Protein AF-A0A940DH27-F1 (afdb_monomer_lite)

Secondary structure (DSSP, 8-state):
--HHHHHHHHIIIIIHHHHHHH-TTSSS-EEE---SSGGGTT---TTSTTS------EEE--HHHIIIIIHHHHHHHHTS-SEETTEE-----S--

Radius of gyration: 14.29 Å; chains: 1; bounding box: 36×24×37 Å

Structure (mmCIF, N/CA/C/O backbone):
data_AF-A0A940DH27-F1
#
_entry.id   AF-A0A940DH27-F1
#
loop_
_atom_site.group_PDB
_atom_site.id
_atom_site.type_symbol
_atom_site.label_atom_id
_atom_site.label_alt_id
_atom_site.label_comp_id
_atom_site.label_asym_id
_atom_site.label_entity_id
_atom_site.label_seq_id
_atom_site.pdbx_PDB_ins_code
_atom_site.Cartn_x
_atom_site.Cartn_y
_atom_site.Cartn_z
_atom_site.occupancy
_atom_site.B_iso_or_equiv
_atom_site.auth_seq_id
_atom_site.auth_comp_id
_atom_site.auth_asym_id
_atom_site.auth_atom_id
_atom_site.pdbx_PDB_model_num
ATOM 1 N N . MET A 1 1 ? 6.234 2.063 -20.261 1.00 68.81 1 MET A N 1
ATOM 2 C CA . MET A 1 1 ? 5.306 2.195 -19.118 1.00 68.81 1 MET A CA 1
ATOM 3 C C . MET A 1 1 ? 6.137 2.662 -17.944 1.00 68.81 1 MET A C 1
ATOM 5 O O . MET A 1 1 ? 7.180 2.061 -17.725 1.00 68.81 1 MET A O 1
ATOM 9 N N . LYS A 1 2 ? 5.739 3.742 -17.267 1.00 73.50 2 LYS A N 1
ATOM 10 C CA . LYS A 1 2 ? 6.452 4.254 -16.081 1.00 73.50 2 LYS A CA 1
ATOM 11 C C . LYS A 1 2 ? 6.090 3.444 -14.831 1.00 73.50 2 LYS A C 1
ATOM 13 O O . LYS A 1 2 ? 4.998 2.873 -14.779 1.00 73.50 2 LYS A O 1
ATOM 18 N N . GLY A 1 3 ? 6.944 3.414 -13.807 1.00 77.19 3 GLY A N 1
ATOM 19 C CA . GLY A 1 3 ? 6.687 2.631 -12.590 1.00 77.19 3 GLY A CA 1
ATOM 20 C C . GLY A 1 3 ? 5.457 3.134 -11.820 1.00 77.19 3 GLY A C 1
ATOM 21 O O . GLY A 1 3 ? 4.663 2.339 -11.308 1.00 77.19 3 GLY A O 1
ATOM 22 N N . LEU A 1 4 ? 5.213 4.451 -11.855 1.00 81.69 4 LEU A N 1
ATOM 23 C CA . LEU A 1 4 ? 3.988 5.063 -11.331 1.00 81.69 4 LEU A CA 1
ATOM 24 C C . LEU A 1 4 ? 2.730 4.593 -12.074 1.00 81.69 4 LEU A C 1
ATOM 26 O O . LEU A 1 4 ? 1.702 4.335 -11.452 1.00 81.69 4 LEU A O 1
ATOM 30 N N . GLU A 1 5 ? 2.798 4.478 -13.403 1.00 84.75 5 GLU A N 1
ATOM 31 C CA . GLU A 1 5 ? 1.673 4.021 -14.226 1.00 84.75 5 GLU A CA 1
ATOM 32 C C . GLU A 1 5 ? 1.361 2.548 -13.959 1.00 84.75 5 GLU A C 1
ATOM 34 O O . GLU A 1 5 ? 0.192 2.196 -13.812 1.00 84.75 5 GLU A O 1
ATOM 39 N N . LEU A 1 6 ? 2.395 1.710 -13.831 1.00 86.62 6 LEU A N 1
ATOM 40 C CA . LEU A 1 6 ? 2.262 0.297 -13.477 1.00 86.62 6 LEU A CA 1
ATOM 41 C C . LEU A 1 6 ? 1.624 0.129 -12.090 1.00 86.62 6 LEU A C 1
ATOM 43 O O . LEU A 1 6 ? 0.654 -0.613 -11.935 1.00 86.62 6 LEU A O 1
ATOM 47 N N . SER A 1 7 ? 2.130 0.858 -11.095 1.00 88.31 7 SER A N 1
ATOM 48 C CA . SER A 1 7 ? 1.611 0.846 -9.722 1.00 88.31 7 SER A CA 1
ATOM 49 C C . SER A 1 7 ? 0.171 1.351 -9.654 1.00 88.31 7 SER A C 1
ATOM 51 O O . SER A 1 7 ? -0.672 0.748 -8.987 1.00 88.31 7 SER A O 1
ATOM 53 N N . ARG A 1 8 ? -0.150 2.414 -10.404 1.00 90.56 8 ARG A N 1
ATOM 54 C CA . ARG A 1 8 ? -1.520 2.918 -10.530 1.00 90.56 8 ARG A CA 1
ATOM 55 C C . ARG A 1 8 ? -2.427 1.872 -11.161 1.00 90.56 8 ARG A C 1
ATOM 57 O O . ARG A 1 8 ? -3.454 1.556 -10.577 1.00 90.56 8 ARG A O 1
ATOM 64 N N . ALA A 1 9 ? -2.053 1.303 -12.305 1.00 92.88 9 ALA A N 1
ATOM 65 C CA . ALA A 1 9 ? -2.845 0.275 -12.975 1.00 92.88 9 ALA A CA 1
ATOM 66 C C . ALA A 1 9 ? -3.079 -0.950 -12.074 1.00 92.88 9 ALA A C 1
ATOM 68 O O . ALA A 1 9 ? -4.178 -1.499 -12.045 1.00 92.88 9 ALA A O 1
ATOM 69 N N . TYR A 1 10 ? -2.075 -1.337 -11.288 1.00 94.06 10 TYR A N 1
ATOM 70 C CA . TYR A 1 10 ? -2.184 -2.422 -10.321 1.00 94.06 10 TYR A CA 1
ATOM 71 C C . TYR A 1 10 ? -3.132 -2.085 -9.154 1.00 94.06 10 TYR A C 1
ATOM 73 O O . TYR A 1 10 ? -3.963 -2.908 -8.762 1.00 94.06 10 TYR A O 1
ATOM 81 N N . PHE A 1 11 ? -3.065 -0.860 -8.626 1.00 94.81 11 PHE A N 1
ATOM 82 C CA . PHE A 1 11 ? -4.006 -0.370 -7.616 1.00 94.81 11 PHE A CA 1
ATOM 83 C C . PHE A 1 11 ? -5.449 -0.316 -8.141 1.00 94.81 11 PHE A C 1
ATOM 85 O O . PHE A 1 11 ? -6.369 -0.743 -7.446 1.00 94.81 11 PHE A O 1
ATOM 92 N N . GLU A 1 12 ? -5.654 0.164 -9.368 1.00 95.75 12 GLU A N 1
ATOM 93 C CA . GLU A 1 12 ? -6.971 0.181 -10.015 1.00 95.75 12 GLU A CA 1
ATOM 94 C C . GLU A 1 12 ? -7.528 -1.240 -10.184 1.00 95.75 12 GLU A C 1
ATOM 96 O O . GLU A 1 12 ? -8.702 -1.475 -9.909 1.00 95.75 12 GLU A O 1
ATOM 101 N N . ALA A 1 13 ? -6.681 -2.190 -10.592 1.00 96.62 13 ALA A N 1
ATOM 102 C CA . ALA A 1 13 ? -7.084 -3.569 -10.850 1.00 96.62 13 ALA A CA 1
ATOM 103 C C . ALA A 1 13 ? -7.421 -4.361 -9.576 1.00 96.62 13 ALA A C 1
ATOM 105 O O . ALA A 1 13 ? -8.307 -5.209 -9.611 1.00 96.62 13 ALA A O 1
ATOM 106 N N . TYR A 1 14 ? -6.716 -4.112 -8.467 1.00 96.81 14 TYR A N 1
ATOM 107 C CA . TYR A 1 14 ? -6.831 -4.949 -7.264 1.00 96.81 14 TYR A CA 1
ATOM 108 C C . TYR A 1 14 ? -7.007 -4.170 -5.961 1.00 96.81 14 TYR A C 1
ATOM 110 O O . TYR A 1 14 ? -7.729 -4.605 -5.064 1.00 96.81 14 TYR A O 1
ATOM 118 N N . GLY A 1 15 ? -6.331 -3.030 -5.827 1.00 95.38 15 GLY A N 1
ATOM 119 C CA . GLY A 1 15 ? -6.313 -2.241 -4.597 1.00 95.38 15 GLY A CA 1
ATOM 120 C C . GLY A 1 15 ? -7.672 -1.644 -4.247 1.00 95.38 15 GLY A C 1
ATOM 121 O O . GLY A 1 15 ? -8.085 -1.732 -3.093 1.00 95.38 15 GLY A O 1
ATOM 122 N N . ARG A 1 16 ? -8.403 -1.100 -5.229 1.00 95.12 16 ARG A N 1
ATOM 123 C CA . ARG A 1 16 ? -9.734 -0.514 -4.986 1.00 95.12 16 ARG A CA 1
ATOM 124 C C . ARG A 1 16 ? -10.734 -1.519 -4.432 1.00 95.12 16 ARG A C 1
ATOM 126 O O . ARG A 1 16 ? -11.386 -1.235 -3.43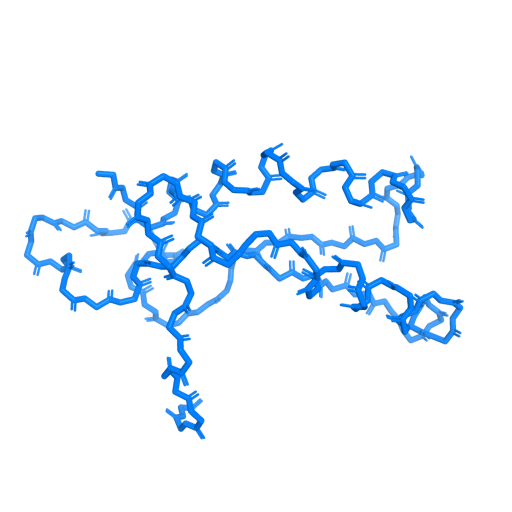1 1.00 95.12 16 ARG A O 1
ATOM 133 N N . GLU A 1 17 ? -10.848 -2.683 -5.068 1.00 96.31 17 GLU A N 1
ATOM 134 C CA . GLU A 1 17 ? -11.781 -3.724 -4.630 1.00 96.31 17 GLU A CA 1
ATOM 135 C C . GLU A 1 17 ? -11.378 -4.286 -3.263 1.00 96.31 17 GLU A C 1
ATOM 137 O O . GLU A 1 17 ? -12.227 -4.476 -2.389 1.00 96.31 17 GLU A O 1
ATOM 142 N N . LEU A 1 18 ? -10.072 -4.486 -3.044 1.00 96.88 18 LEU A N 1
ATOM 143 C CA . LEU A 1 18 ? -9.550 -4.890 -1.745 1.00 96.88 18 LEU A CA 1
ATOM 144 C C . LEU A 1 18 ? -9.965 -3.893 -0.656 1.00 96.88 18 LEU A C 1
ATOM 146 O O . LEU A 1 18 ? -10.516 -4.311 0.356 1.00 96.88 18 LEU A O 1
ATOM 150 N N . ILE A 1 19 ? -9.740 -2.593 -0.858 1.00 96.56 19 ILE A N 1
ATOM 151 C CA . ILE A 1 19 ? -10.087 -1.565 0.131 1.00 96.56 19 ILE A CA 1
ATOM 152 C C . ILE A 1 19 ? -11.594 -1.533 0.366 1.00 96.56 19 ILE A C 1
ATOM 154 O O . ILE A 1 19 ? -12.011 -1.629 1.514 1.00 96.56 19 ILE A O 1
ATOM 158 N N . ALA A 1 20 ? -12.414 -1.518 -0.687 1.00 96.56 20 ALA A N 1
ATOM 159 C CA . ALA A 1 20 ? -13.873 -1.483 -0.559 1.00 96.56 20 ALA A CA 1
ATOM 160 C C . ALA A 1 20 ? -14.436 -2.660 0.262 1.00 96.56 20 ALA A C 1
ATOM 162 O O . ALA A 1 20 ? -15.431 -2.517 0.969 1.00 96.56 20 ALA A O 1
ATOM 163 N N . ARG A 1 21 ? -13.785 -3.830 0.216 1.00 96.62 21 ARG A N 1
ATOM 164 C CA . ARG A 1 21 ? -14.167 -4.998 1.023 1.00 96.62 21 ARG A CA 1
ATOM 165 C C . ARG A 1 21 ? -13.883 -4.828 2.521 1.00 96.62 21 ARG A C 1
ATOM 167 O O . ARG A 1 21 ? -14.562 -5.453 3.338 1.00 96.62 21 ARG A O 1
ATOM 174 N N . PHE A 1 22 ? -12.844 -4.080 2.881 1.00 96.00 22 PHE A N 1
ATOM 175 C CA . PHE A 1 22 ? -12.366 -3.942 4.262 1.00 96.00 22 PHE A CA 1
ATOM 176 C C . PHE A 1 22 ? -12.749 -2.607 4.911 1.00 96.00 22 PHE A C 1
ATOM 178 O O . PHE A 1 22 ? -12.847 -2.543 6.134 1.00 96.00 22 PHE A O 1
ATOM 185 N N . ASP A 1 23 ? -12.987 -1.582 4.102 1.00 95.75 23 ASP A N 1
ATOM 186 C CA . ASP A 1 23 ? -13.323 -0.221 4.500 1.00 95.75 23 ASP A CA 1
ATOM 187 C C . ASP A 1 23 ? -14.315 0.388 3.491 1.00 95.75 23 ASP A C 1
ATOM 189 O O . ASP A 1 23 ? -13.945 1.231 2.673 1.00 95.75 23 ASP A O 1
ATOM 193 N N . PRO A 1 24 ? -15.576 -0.081 3.487 1.00 93.69 24 PRO A N 1
ATOM 194 C CA . PRO A 1 24 ? -16.584 0.355 2.519 1.00 93.69 24 PRO A CA 1
ATOM 195 C C . PRO A 1 24 ? -16.925 1.847 2.629 1.00 93.69 24 PRO A C 1
ATOM 197 O O . PRO A 1 24 ? -17.311 2.451 1.632 1.00 93.69 24 PRO A O 1
ATOM 200 N N . GLU A 1 25 ? -16.749 2.437 3.814 1.00 93.12 25 GLU A N 1
ATOM 201 C CA . GLU A 1 25 ? -16.966 3.869 4.058 1.00 93.12 25 GLU A CA 1
ATOM 202 C C . GLU A 1 25 ? -15.759 4.726 3.625 1.00 93.12 25 GLU A C 1
ATOM 204 O O . GLU A 1 25 ? -15.898 5.929 3.427 1.00 93.12 25 GLU A O 1
ATOM 209 N N . GLY A 1 26 ? -14.581 4.115 3.427 1.00 90.25 26 GLY A N 1
ATOM 210 C CA . GLY A 1 26 ? -13.379 4.782 2.915 1.00 90.25 26 GLY A CA 1
ATOM 211 C C . GLY A 1 26 ? -12.686 5.727 3.902 1.00 90.25 26 GLY A C 1
ATOM 212 O O . GLY A 1 26 ? -11.991 6.649 3.475 1.00 90.25 26 GLY A O 1
ATOM 213 N N . GLU A 1 27 ? -12.882 5.535 5.206 1.00 92.31 27 GLU A N 1
ATOM 214 C CA . GLU A 1 27 ? -12.368 6.430 6.255 1.00 92.31 27 GLU A CA 1
ATOM 215 C C . GLU A 1 27 ? -11.149 5.867 7.002 1.00 92.31 27 GLU A C 1
ATOM 217 O O . GLU A 1 27 ? -10.473 6.593 7.732 1.00 92.31 27 GLU A O 1
ATOM 222 N N . ARG A 1 28 ? -10.870 4.569 6.860 1.00 92.94 28 ARG A N 1
ATOM 223 C CA . ARG A 1 28 ? -9.920 3.819 7.697 1.00 92.94 28 ARG A CA 1
ATOM 224 C C . ARG A 1 28 ? -8.635 3.446 6.972 1.00 92.94 28 ARG A C 1
ATOM 226 O O . ARG A 1 28 ? -7.614 3.239 7.626 1.00 92.94 28 ARG A O 1
ATOM 233 N N . ILE A 1 29 ? -8.681 3.308 5.647 1.00 94.94 29 ILE A N 1
ATOM 234 C CA . ILE A 1 29 ? -7.555 2.823 4.845 1.00 94.94 29 ILE A CA 1
ATOM 235 C C . ILE A 1 29 ? -7.141 3.876 3.821 1.00 94.94 29 ILE A C 1
ATOM 237 O O . ILE A 1 29 ? -7.872 4.195 2.888 1.00 94.94 29 ILE A O 1
ATOM 241 N N . SER A 1 30 ? -5.905 4.355 3.945 1.00 94.25 30 SER A N 1
ATOM 242 C CA . SER A 1 30 ? -5.248 5.161 2.912 1.00 94.25 30 SER A CA 1
ATOM 243 C C . SER A 1 30 ? -4.339 4.291 2.051 1.00 94.25 30 SER A C 1
ATOM 245 O O . SER A 1 30 ? -3.713 3.362 2.560 1.00 94.25 30 SER A O 1
ATOM 247 N N . ALA A 1 31 ? -4.228 4.604 0.759 1.00 92.88 31 ALA A N 1
ATOM 248 C CA . ALA A 1 31 ? -3.365 3.883 -0.170 1.00 92.88 31 ALA A CA 1
ATOM 249 C C . ALA A 1 31 ? -2.511 4.824 -1.016 1.00 92.88 31 ALA A C 1
ATOM 251 O O . ALA A 1 31 ? -2.922 5.939 -1.335 1.00 92.88 31 ALA A O 1
ATOM 252 N N . GLY A 1 32 ? -1.327 4.364 -1.405 1.00 87.69 32 GLY A N 1
ATOM 253 C CA . GLY A 1 32 ? -0.389 5.178 -2.172 1.00 87.69 32 GLY A CA 1
ATOM 254 C C . GLY A 1 32 ? 0.919 4.461 -2.455 1.00 87.69 32 GLY A C 1
ATOM 255 O O . GLY A 1 32 ? 1.176 3.376 -1.942 1.00 87.69 32 GLY A O 1
ATOM 256 N N . LEU A 1 33 ? 1.747 5.067 -3.296 1.00 85.38 33 LEU A N 1
ATOM 257 C CA . LEU A 1 33 ? 3.090 4.586 -3.593 1.00 85.38 33 LEU A CA 1
ATOM 258 C C . LEU A 1 33 ? 4.094 5.429 -2.798 1.00 85.38 33 LEU A C 1
ATOM 260 O O . LEU A 1 33 ? 4.000 6.653 -2.805 1.00 85.38 33 LEU A O 1
ATOM 264 N N . ILE A 1 34 ? 5.027 4.781 -2.103 1.00 70.38 34 ILE A N 1
ATOM 265 C CA . ILE A 1 34 ? 6.139 5.439 -1.410 1.00 70.38 34 ILE A CA 1
ATOM 266 C C . ILE A 1 34 ? 7.431 4.672 -1.703 1.00 70.38 34 ILE A C 1
ATOM 268 O O . ILE A 1 34 ? 7.417 3.446 -1.821 1.00 70.38 34 ILE A O 1
ATOM 272 N N . GLY A 1 35 ? 8.541 5.389 -1.838 1.00 63.56 35 GLY A N 1
ATOM 273 C CA . GLY A 1 35 ? 9.839 4.821 -2.183 1.00 63.56 35 GLY A CA 1
ATOM 274 C C . GLY A 1 35 ? 10.836 5.910 -2.566 1.00 63.56 35 GLY A C 1
ATOM 275 O O . GLY A 1 35 ? 10.459 7.064 -2.771 1.00 63.56 35 GLY A O 1
ATOM 276 N N . TYR A 1 36 ? 12.110 5.530 -2.623 1.00 51.50 36 TYR A N 1
ATOM 277 C CA . TYR A 1 36 ? 13.216 6.412 -3.010 1.00 51.50 36 TYR A CA 1
ATOM 278 C C . TYR A 1 36 ? 13.553 6.342 -4.506 1.00 51.50 36 TYR A C 1
ATOM 280 O O . TYR A 1 36 ? 14.414 7.094 -4.959 1.00 51.50 36 TYR A O 1
ATOM 288 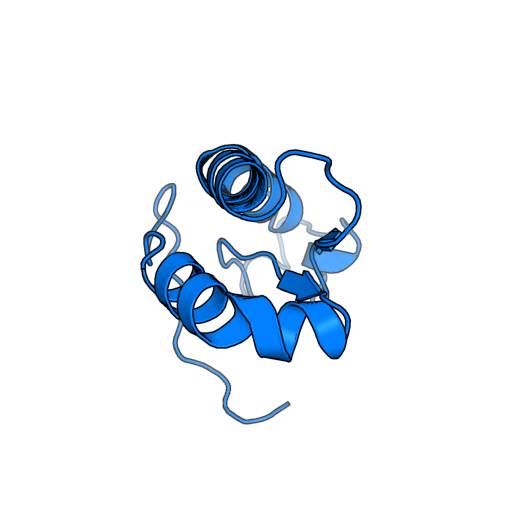N N . GLY A 1 37 ? 12.906 5.454 -5.264 1.00 58.19 37 GLY A N 1
ATOM 289 C CA . GLY A 1 37 ? 13.134 5.318 -6.696 1.00 58.19 37 GLY A CA 1
ATOM 290 C C . GLY A 1 37 ? 12.424 6.403 -7.516 1.00 58.19 37 GLY A C 1
ATOM 291 O O . GLY A 1 37 ? 11.477 7.062 -7.059 1.00 58.19 37 GLY A O 1
ATOM 292 N N . SER A 1 38 ? 12.913 6.625 -8.740 1.00 54.84 38 SER A N 1
ATOM 293 C CA . SER A 1 38 ? 12.394 7.639 -9.672 1.00 54.84 38 SER A CA 1
ATOM 294 C C . SER A 1 38 ? 10.912 7.439 -10.006 1.00 54.84 38 SER A C 1
ATOM 296 O O . SER A 1 38 ? 10.217 8.416 -10.321 1.00 54.84 38 SER A O 1
ATOM 298 N N . GLU A 1 39 ? 10.400 6.215 -9.838 1.00 51.28 39 GLU A N 1
ATOM 299 C CA . GLU A 1 39 ? 9.007 5.853 -10.066 1.00 51.28 39 GLU A CA 1
ATOM 300 C C . GLU A 1 39 ? 8.048 6.570 -9.112 1.00 51.28 39 GLU A C 1
ATOM 302 O O . GLU A 1 39 ? 6.902 6.841 -9.470 1.00 51.28 39 GLU A O 1
ATOM 307 N N . CYS A 1 40 ? 8.507 6.926 -7.909 1.00 55.28 40 CYS A N 1
ATOM 308 C CA . CYS A 1 40 ? 7.679 7.609 -6.918 1.00 55.28 40 CYS A CA 1
ATOM 309 C C . CYS A 1 40 ? 7.497 9.101 -7.237 1.00 55.28 40 CYS A C 1
ATOM 311 O O . CYS A 1 40 ? 6.512 9.708 -6.818 1.00 55.28 40 CYS A O 1
ATOM 313 N N . ALA A 1 41 ? 8.420 9.689 -8.002 1.00 53.09 41 ALA A N 1
ATOM 314 C CA . ALA A 1 41 ? 8.425 11.109 -8.347 1.00 53.09 41 ALA A CA 1
ATOM 315 C C . ALA A 1 41 ? 7.981 11.392 -9.799 1.00 53.09 41 ALA A C 1
ATOM 317 O O . ALA A 1 41 ? 7.872 12.551 -10.195 1.00 53.09 41 ALA A O 1
ATOM 318 N N . GLY A 1 42 ? 7.690 10.349 -10.589 1.00 53.78 42 GLY A N 1
ATOM 319 C CA . GLY A 1 42 ? 7.200 10.470 -11.969 1.00 53.78 42 GLY A CA 1
ATOM 320 C C . GLY A 1 42 ? 8.270 10.859 -12.999 1.00 53.78 42 GLY A C 1
ATOM 321 O O . GLY A 1 42 ? 7.930 11.190 -14.141 1.00 53.78 42 GLY A O 1
ATOM 322 N N . TYR A 1 43 ? 9.547 10.803 -12.612 1.00 52.06 43 TYR A N 1
ATOM 323 C CA . TYR A 1 43 ? 10.687 11.244 -13.420 1.00 52.06 43 TYR A CA 1
ATOM 324 C C . TYR A 1 43 ? 11.292 10.156 -14.316 1.00 52.06 43 TYR A C 1
ATOM 326 O O . TYR A 1 43 ? 12.304 10.427 -14.948 1.00 52.06 43 TYR A O 1
ATOM 334 N N . ASP A 1 44 ? 10.673 8.975 -14.422 1.00 56.69 44 ASP A N 1
ATOM 335 C CA . ASP A 1 44 ? 11.190 7.895 -15.277 1.00 56.69 44 ASP A CA 1
ATOM 336 C C . ASP A 1 44 ? 11.400 8.375 -16.729 1.00 56.69 44 ASP A C 1
ATOM 338 O O . ASP A 1 44 ? 10.460 8.876 -17.371 1.00 56.69 44 ASP A O 1
ATOM 342 N N . ASP A 1 45 ? 12.627 8.201 -17.226 1.00 55.72 45 ASP A N 1
ATOM 343 C CA . ASP A 1 45 ? 13.053 8.364 -18.619 1.00 55.72 45 ASP A CA 1
ATOM 344 C C . ASP A 1 45 ? 13.566 7.022 -19.189 1.00 55.72 45 ASP A C 1
ATOM 346 O O . ASP A 1 45 ? 13.564 6.001 -18.502 1.00 55.72 45 ASP A O 1
ATOM 350 N N . GLU A 1 46 ? 13.943 6.974 -20.473 1.00 53.12 46 GLU A N 1
ATOM 351 C CA . GLU A 1 46 ? 14.351 5.722 -21.144 1.00 53.12 46 GLU A CA 1
ATOM 352 C C . GLU A 1 46 ? 15.631 5.085 -20.559 1.00 53.12 46 GLU A C 1
ATOM 354 O O . GLU A 1 46 ? 15.906 3.920 -20.846 1.00 53.12 46 GLU A O 1
ATOM 359 N N . LEU A 1 47 ? 16.400 5.816 -19.741 1.00 53.66 47 LEU A N 1
ATOM 360 C CA . LEU A 1 47 ? 17.659 5.360 -19.148 1.00 53.66 47 LEU A CA 1
ATOM 361 C C . LEU A 1 47 ? 17.497 4.852 -17.707 1.00 53.66 47 LEU A C 1
ATOM 363 O O . LEU A 1 47 ? 18.284 4.004 -17.304 1.00 53.66 47 LEU A O 1
ATOM 367 N N . SER A 1 48 ? 16.484 5.303 -16.952 1.00 53.12 48 SER A N 1
ATOM 368 C CA . SER A 1 48 ? 16.230 4.863 -15.562 1.00 53.12 48 SER A CA 1
ATOM 369 C C . SER A 1 48 ? 15.318 3.631 -15.444 1.00 53.12 48 SER A C 1
ATOM 371 O O . SER A 1 48 ? 14.808 3.321 -14.369 1.00 53.12 48 SER A O 1
ATOM 373 N N . ALA A 1 49 ? 15.084 2.927 -16.555 1.00 52.94 49 ALA A N 1
ATOM 374 C CA . ALA A 1 49 ? 14.219 1.750 -16.628 1.00 52.94 49 ALA A CA 1
ATOM 375 C C . ALA A 1 49 ? 14.843 0.463 -16.041 1.00 52.94 49 ALA A C 1
ATOM 377 O O . ALA A 1 49 ? 14.231 -0.605 -16.121 1.00 52.94 49 ALA A O 1
ATOM 378 N N . ASP A 1 50 ? 16.065 0.531 -15.507 1.00 50.09 50 ASP A N 1
ATOM 379 C CA . ASP A 1 50 ? 16.865 -0.625 -15.092 1.00 50.09 50 ASP A CA 1
ATOM 380 C C . ASP A 1 50 ? 16.790 -0.955 -13.592 1.00 50.09 50 ASP A C 1
ATOM 382 O O . ASP A 1 50 ? 17.353 -1.967 -13.173 1.00 50.09 50 ASP A O 1
ATOM 386 N N . HIS A 1 51 ? 16.038 -0.189 -12.794 1.00 53.41 51 HIS A N 1
ATOM 387 C CA . HIS A 1 51 ? 15.828 -0.484 -11.377 1.00 53.41 51 HIS A CA 1
ATOM 388 C C . HIS A 1 51 ? 14.405 -0.112 -10.899 1.00 53.41 51 HIS A C 1
ATOM 390 O O . HIS A 1 51 ? 13.869 0.933 -11.243 1.00 53.41 51 HIS A O 1
ATOM 396 N N . ASP A 1 52 ? 13.791 -1.004 -10.109 1.00 54.38 52 ASP A N 1
ATOM 397 C CA . ASP A 1 52 ? 12.585 -0.802 -9.272 1.00 54.38 52 ASP A CA 1
ATOM 398 C C . ASP A 1 52 ? 11.179 -0.726 -9.928 1.00 54.38 52 ASP A C 1
ATOM 400 O O . ASP A 1 52 ? 10.219 -0.208 -9.339 1.00 54.38 52 ASP A O 1
ATOM 404 N N . PHE A 1 53 ? 10.989 -1.365 -11.090 1.00 66.38 53 PHE A N 1
ATOM 405 C CA . PHE A 1 53 ? 9.681 -1.500 -11.760 1.00 66.38 53 PHE A CA 1
ATOM 406 C C . PHE A 1 53 ? 8.838 -2.660 -11.216 1.00 66.38 53 PHE A C 1
ATOM 408 O O . PHE A 1 53 ? 8.711 -3.714 -11.841 1.00 66.38 53 PHE A O 1
ATOM 415 N N . GLU A 1 54 ? 8.210 -2.447 -10.061 1.00 78.19 54 GLU A N 1
ATOM 416 C CA . GLU A 1 54 ? 7.316 -3.438 -9.457 1.00 78.19 54 GLU A CA 1
ATOM 417 C C . GLU A 1 54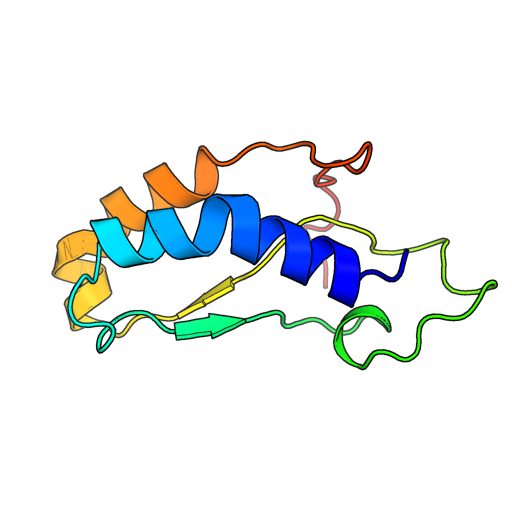 ? 5.861 -2.962 -9.381 1.00 78.19 54 GLU A C 1
ATOM 419 O O . GLU A 1 54 ? 5.605 -1.816 -9.002 1.00 78.19 54 GLU A O 1
ATOM 424 N N . PRO A 1 55 ? 4.877 -3.843 -9.645 1.00 87.56 55 PRO A N 1
ATOM 425 C CA . PRO A 1 55 ? 3.474 -3.539 -9.404 1.00 87.56 55 PRO A CA 1
ATOM 426 C C . PRO A 1 55 ? 3.191 -3.552 -7.894 1.00 87.56 55 PRO A C 1
ATOM 428 O O . PRO A 1 55 ? 2.951 -4.606 -7.294 1.00 87.56 55 PRO A O 1
ATOM 431 N N . ARG A 1 56 ? 3.236 -2.375 -7.256 1.00 87.69 56 ARG A N 1
ATOM 432 C CA . ARG A 1 56 ? 3.040 -2.236 -5.805 1.00 87.69 56 ARG A CA 1
ATOM 433 C C . ARG A 1 56 ? 2.241 -0.988 -5.419 1.00 87.69 56 ARG A C 1
ATOM 435 O O . ARG A 1 56 ? 2.155 -0.020 -6.159 1.00 87.69 56 ARG A O 1
ATOM 442 N N . PHE A 1 57 ? 1.648 -1.031 -4.232 1.00 91.56 57 PHE A N 1
ATOM 443 C CA . PHE A 1 57 ? 1.084 0.112 -3.505 1.00 91.56 57 PHE A CA 1
ATOM 444 C C . PHE A 1 57 ? 1.085 -0.236 -2.018 1.00 91.56 57 PHE A C 1
ATOM 446 O O . PHE A 1 57 ? 1.047 -1.410 -1.668 1.00 91.56 57 PHE A O 1
ATOM 453 N N . TYR A 1 58 ? 1.091 0.749 -1.138 1.00 92.31 58 TYR A N 1
ATOM 454 C CA . TYR A 1 58 ? 1.087 0.571 0.308 1.00 92.31 58 TYR A CA 1
ATOM 455 C C . TYR A 1 58 ? -0.278 0.936 0.873 1.00 92.31 58 TYR A C 1
ATOM 457 O O . TYR A 1 58 ? -1.002 1.737 0.282 1.00 92.31 58 TYR A O 1
ATOM 465 N N . LEU A 1 59 ? -0.618 0.321 2.005 1.00 94.50 59 LEU A N 1
ATOM 466 C CA . LEU A 1 59 ? -1.811 0.625 2.781 1.00 94.50 59 LEU A CA 1
ATOM 467 C C . LEU A 1 59 ? -1.384 1.171 4.142 1.00 94.50 59 LEU A C 1
ATOM 469 O O . LEU A 1 59 ? -0.546 0.565 4.809 1.00 94.50 59 LEU A O 1
ATOM 473 N N . TRP A 1 60 ? -1.991 2.276 4.558 1.00 94.88 60 TRP A N 1
ATOM 474 C CA . TRP A 1 60 ? -1.844 2.837 5.896 1.00 94.88 60 TRP A CA 1
ATOM 475 C C . TRP A 1 60 ? -3.178 2.771 6.624 1.00 94.88 60 TRP A C 1
ATOM 477 O O . TRP A 1 60 ? -4.219 3.115 6.062 1.00 94.88 60 TRP A O 1
ATOM 487 N N . ILE A 1 61 ? -3.115 2.321 7.872 1.00 96.38 61 ILE A N 1
ATOM 488 C CA . ILE A 1 61 ? -4.245 2.152 8.783 1.00 96.38 61 ILE A CA 1
ATOM 489 C C . ILE A 1 61 ? -3.835 2.643 10.171 1.00 96.38 61 ILE A C 1
ATOM 491 O O . ILE A 1 61 ? -2.648 2.629 10.504 1.00 96.38 61 ILE A O 1
ATOM 495 N N . ASP A 1 62 ? -4.802 3.071 10.978 1.00 94.88 62 ASP A N 1
ATOM 496 C CA . ASP A 1 62 ? -4.552 3.415 12.377 1.00 94.88 62 ASP A CA 1
ATOM 497 C C . ASP A 1 62 ? -4.469 2.165 13.274 1.00 94.88 62 ASP A C 1
ATOM 499 O O . ASP A 1 62 ? -4.814 1.049 12.879 1.00 94.88 62 ASP A O 1
ATOM 503 N N . GLU A 1 63 ? -4.009 2.352 14.513 1.00 96.50 63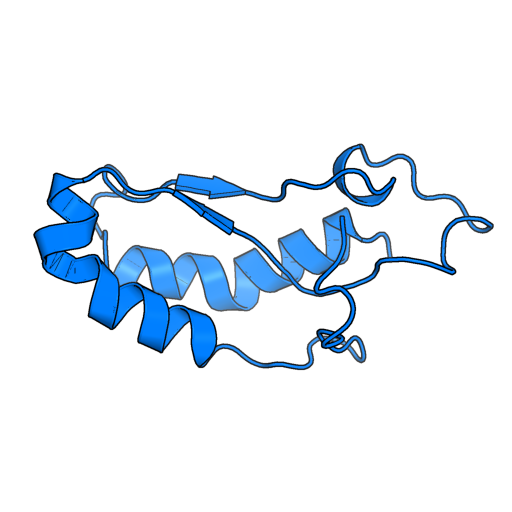 GLU A N 1
ATOM 504 C CA . GLU A 1 63 ? -3.842 1.264 15.485 1.00 96.50 63 GLU A CA 1
ATOM 505 C C . GLU A 1 63 ? -5.165 0.542 15.787 1.00 96.50 63 GLU A C 1
ATOM 507 O O . GLU A 1 63 ? -5.207 -0.674 15.977 1.00 96.50 63 GLU A O 1
ATOM 512 N N . LYS A 1 64 ? -6.280 1.278 15.808 1.00 96.88 64 LYS A N 1
ATOM 513 C CA . LYS A 1 64 ? -7.602 0.692 16.035 1.00 96.88 64 LYS A CA 1
ATOM 514 C C . LYS A 1 64 ? -7.981 -0.255 14.893 1.00 96.88 64 LYS A C 1
ATOM 516 O O . LYS A 1 64 ? -8.381 -1.390 15.144 1.00 96.88 64 LYS A O 1
ATOM 521 N N . THR A 1 65 ? -7.819 0.188 13.652 1.00 96.12 65 THR A N 1
ATOM 522 C CA . THR A 1 65 ? -8.097 -0.590 12.441 1.00 96.12 65 THR A CA 1
ATOM 523 C C . THR A 1 65 ? -7.153 -1.784 12.330 1.00 96.12 65 THR A C 1
ATOM 525 O O . THR A 1 65 ? -7.582 -2.877 11.957 1.00 96.12 65 THR A O 1
ATOM 528 N N . GL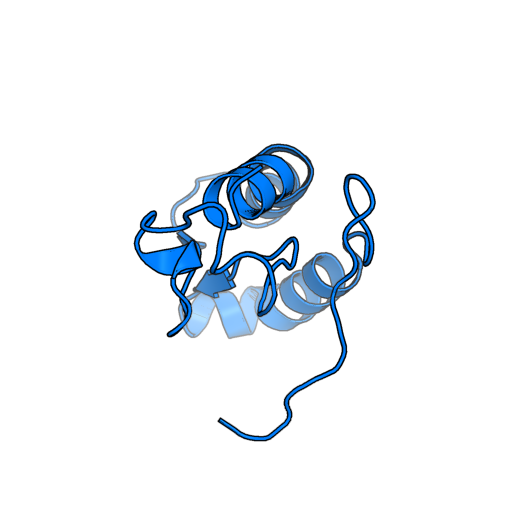U A 1 66 ? -5.886 -1.623 12.711 1.00 96.38 66 GLU A N 1
ATOM 529 C CA . GLU A 1 66 ? -4.913 -2.715 12.759 1.00 96.38 66 GLU A CA 1
ATOM 530 C C . GLU A 1 66 ? -5.348 -3.824 13.728 1.00 96.38 66 GLU A C 1
ATOM 532 O O . GLU A 1 66 ? -5.405 -4.993 13.331 1.00 96.38 66 GLU A O 1
ATOM 537 N N . ARG A 1 67 ? -5.788 -3.468 14.941 1.00 97.62 67 ARG A N 1
ATOM 538 C CA . ARG A 1 67 ? -6.337 -4.428 15.914 1.00 97.62 67 ARG A CA 1
ATOM 539 C C . ARG A 1 67 ? -7.626 -5.104 15.433 1.00 97.62 67 ARG A C 1
ATOM 541 O O . ARG A 1 67 ? -7.833 -6.283 15.714 1.00 97.62 67 ARG A O 1
ATOM 548 N N . GLU A 1 68 ? -8.498 -4.377 14.734 1.00 96.94 68 GLU A N 1
ATOM 549 C CA . GLU A 1 68 ? -9.795 -4.892 14.268 1.00 96.94 68 GLU A CA 1
ATOM 550 C C . GLU A 1 68 ? -9.670 -5.812 13.040 1.00 96.94 68 GLU A C 1
ATOM 552 O O . GLU A 1 68 ? -10.288 -6.880 12.990 1.00 96.94 68 GLU A O 1
ATOM 557 N N . ILE A 1 69 ? -8.896 -5.404 12.027 1.00 96.38 69 ILE A N 1
ATOM 558 C CA . ILE A 1 69 ? -8.859 -6.066 10.712 1.00 96.38 69 ILE A CA 1
ATOM 559 C C . ILE A 1 69 ? -7.453 -6.284 10.141 1.00 96.38 69 ILE A C 1
ATOM 561 O O . ILE A 1 69 ? -7.333 -6.967 9.119 1.00 96.38 69 ILE A O 1
ATOM 565 N N . GLY A 1 70 ? -6.396 -5.769 10.777 1.00 95.38 70 GLY A N 1
ATOM 566 C CA . GLY A 1 70 ? -5.036 -5.715 10.227 1.00 95.38 70 GLY A CA 1
ATOM 567 C C . GLY A 1 70 ? -4.511 -7.064 9.736 1.00 95.38 70 GLY A C 1
ATOM 568 O O . GLY A 1 70 ? -4.057 -7.174 8.598 1.00 95.38 70 GLY A O 1
ATOM 569 N N . PHE A 1 71 ? -4.675 -8.134 10.522 1.00 96.69 71 PHE A N 1
ATOM 570 C CA . PHE A 1 71 ? -4.240 -9.477 10.114 1.00 96.69 71 PHE A CA 1
ATOM 571 C C . PHE A 1 71 ? -4.942 -9.974 8.838 1.00 96.69 71 PHE A C 1
ATOM 573 O O . PHE A 1 71 ? -4.307 -10.526 7.935 1.00 96.69 71 PHE A O 1
ATOM 580 N N . ARG A 1 72 ? -6.263 -9.777 8.742 1.00 97.88 72 ARG A N 1
ATOM 581 C CA . ARG A 1 72 ? -7.049 -10.197 7.572 1.00 97.88 72 ARG A CA 1
ATOM 582 C C . ARG A 1 72 ? -6.720 -9.343 6.350 1.00 97.88 72 ARG A C 1
ATOM 584 O O . ARG A 1 72 ? -6.606 -9.896 5.257 1.00 97.88 72 ARG A O 1
ATOM 591 N N . LEU A 1 73 ? -6.550 -8.036 6.547 1.00 97.38 73 LEU A N 1
ATOM 592 C CA . LEU A 1 73 ? -6.168 -7.096 5.499 1.00 97.38 73 LEU A CA 1
ATOM 593 C C . LEU A 1 73 ? -4.788 -7.448 4.933 1.00 97.38 73 LEU A C 1
ATOM 595 O O . LEU A 1 73 ? -4.658 -7.632 3.727 1.00 97.38 73 LEU A O 1
ATOM 599 N N . MET A 1 74 ? -3.789 -7.660 5.796 1.00 96.12 74 MET A N 1
ATOM 600 C CA . MET A 1 74 ? -2.439 -8.081 5.406 1.00 96.12 74 MET A CA 1
ATOM 601 C C . MET A 1 74 ? -2.463 -9.393 4.613 1.00 96.12 74 MET A C 1
ATOM 603 O O . MET A 1 74 ? -1.809 -9.513 3.579 1.00 96.12 74 MET A O 1
ATOM 607 N N . ARG A 1 75 ? -3.231 -10.391 5.067 1.00 97.50 75 ARG A N 1
ATOM 608 C CA . ARG A 1 75 ? -3.359 -11.678 4.364 1.00 97.50 75 ARG A CA 1
ATOM 609 C C . ARG A 1 75 ? -3.976 -11.522 2.978 1.00 97.50 75 ARG A C 1
ATOM 611 O O . ARG A 1 75 ? -3.503 -12.170 2.050 1.00 97.50 75 ARG A O 1
ATOM 618 N N . ALA A 1 76 ? -5.006 -10.691 2.841 1.00 97.12 76 ALA A N 1
ATOM 619 C CA . ALA A 1 76 ? -5.648 -10.433 1.558 1.00 97.12 76 ALA A CA 1
ATOM 620 C C . ALA A 1 76 ? -4.739 -9.624 0.616 1.00 97.12 76 ALA A C 1
ATOM 622 O O . ALA A 1 76 ? -4.595 -9.986 -0.547 1.00 97.12 76 ALA A O 1
ATOM 623 N N . TYR A 1 77 ? -4.051 -8.606 1.132 1.00 95.38 77 TYR A N 1
ATOM 624 C CA . TYR A 1 77 ? -3.062 -7.827 0.389 1.00 95.38 77 TYR A CA 1
ATOM 625 C C . TYR A 1 77 ? -1.889 -8.695 -0.112 1.00 95.38 77 TYR A C 1
ATOM 627 O O . TYR A 1 77 ? -1.509 -8.637 -1.281 1.00 95.38 77 TYR A O 1
ATOM 635 N N . ASN A 1 78 ? -1.359 -9.582 0.736 1.00 94.25 78 ASN A N 1
ATOM 636 C CA . ASN A 1 78 ? -0.281 -10.508 0.364 1.00 94.25 78 ASN A CA 1
ATOM 637 C C . ASN A 1 78 ? -0.722 -11.609 -0.613 1.00 94.25 78 ASN A C 1
ATOM 639 O O . ASN A 1 78 ? 0.131 -12.259 -1.219 1.00 94.25 78 ASN A O 1
ATOM 643 N N . ALA A 1 79 ? -2.030 -11.835 -0.755 1.00 95.38 79 ALA A N 1
ATOM 644 C CA . ALA A 1 79 ? -2.594 -12.775 -1.717 1.00 95.38 79 ALA A CA 1
ATOM 645 C C . ALA A 1 79 ? -2.817 -12.154 -3.106 1.00 95.38 79 ALA A C 1
ATOM 647 O O . ALA A 1 79 ? -3.147 -12.885 -4.040 1.00 95.38 79 ALA A O 1
ATOM 648 N N . LEU A 1 80 ? -2.641 -10.835 -3.259 1.00 95.12 80 LEU A N 1
ATOM 649 C CA . LEU A 1 80 ? -2.728 -10.191 -4.567 1.00 95.12 80 LEU A CA 1
ATOM 650 C C . LEU A 1 80 ? -1.649 -10.732 -5.526 1.00 95.12 80 LEU A C 1
ATOM 652 O O . LEU A 1 80 ? -0.569 -11.120 -5.059 1.00 95.12 80 LEU A O 1
ATOM 656 N N . PRO A 1 81 ? -1.895 -10.728 -6.852 1.00 94.12 81 PRO A N 1
ATOM 657 C CA . PRO A 1 81 ? -0.974 -11.295 -7.833 1.00 94.12 81 PRO A CA 1
ATOM 658 C C . PRO A 1 81 ? 0.465 -10.793 -7.682 1.00 94.12 81 PRO A C 1
ATOM 660 O O . PRO A 1 81 ? 0.729 -9.609 -7.474 1.00 94.12 81 PRO A O 1
ATOM 663 N N . ARG A 1 82 ? 1.423 -11.719 -7.761 1.00 89.12 82 ARG A N 1
ATOM 664 C CA . ARG A 1 82 ? 2.855 -11.382 -7.701 1.00 89.12 82 ARG A CA 1
ATOM 665 C C . ARG A 1 82 ? 3.388 -10.838 -9.021 1.00 89.12 82 ARG A C 1
ATOM 667 O O . ARG A 1 82 ? 4.418 -10.177 -9.014 1.00 89.12 82 ARG A O 1
ATOM 674 N N . GLU A 1 83 ? 2.671 -11.100 -10.106 1.00 90.88 83 GLU A N 1
ATOM 675 C CA . GLU A 1 83 ? 2.973 -10.632 -11.451 1.00 90.88 83 GLU A CA 1
ATOM 676 C C . GLU A 1 83 ? 1.779 -9.861 -12.009 1.00 90.88 83 GLU A C 1
ATOM 678 O O . GLU A 1 83 ? 0.622 -10.242 -11.807 1.00 90.88 83 GLU A O 1
ATOM 683 N N . PHE A 1 84 ? 2.060 -8.776 -12.721 1.00 90.94 84 PHE A N 1
ATOM 684 C CA . PHE A 1 84 ? 1.057 -7.953 -13.376 1.00 90.94 84 PHE A CA 1
ATOM 685 C C . PHE A 1 84 ? 1.648 -7.297 -14.622 1.00 90.94 84 PHE A C 1
ATOM 687 O O . PHE A 1 84 ? 2.719 -6.704 -14.565 1.00 90.94 84 PHE A O 1
ATOM 694 N N . MET A 1 85 ? 0.957 -7.418 -15.760 1.00 88.88 85 MET A N 1
ATOM 695 C CA . MET A 1 85 ? 1.394 -6.857 -17.050 1.00 88.88 85 MET A CA 1
ATOM 696 C C . MET A 1 85 ? 2.826 -7.260 -17.474 1.00 88.88 85 MET A C 1
ATOM 698 O O . MET A 1 85 ? 3.490 -6.515 -18.185 1.00 88.88 85 MET A O 1
ATOM 702 N N . GLY A 1 86 ? 3.298 -8.440 -17.054 1.00 86.81 86 GLY A N 1
ATOM 703 C CA . GLY A 1 86 ? 4.652 -8.932 -17.348 1.00 86.81 86 GLY A CA 1
ATOM 704 C C . GLY A 1 86 ? 5.738 -8.467 -16.370 1.00 86.81 86 GLY A C 1
ATOM 705 O O . GLY A 1 86 ? 6.891 -8.848 -16.538 1.00 86.81 86 GLY A O 1
ATOM 706 N N . TYR A 1 87 ? 5.377 -7.697 -1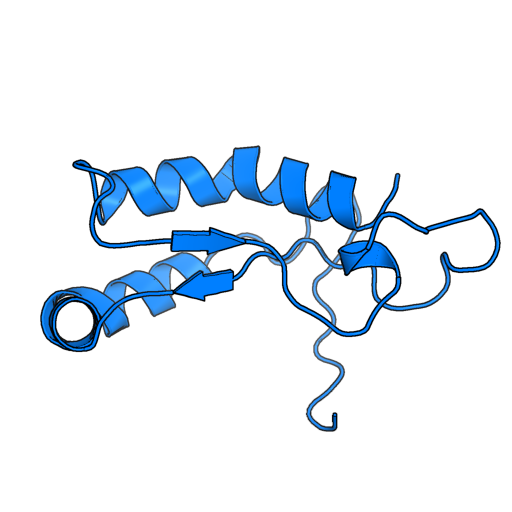5.339 1.00 83.56 87 TYR A N 1
ATOM 707 C CA . TYR A 1 87 ? 6.274 -7.248 -14.273 1.00 83.56 87 TYR A CA 1
ATOM 708 C C . TYR A 1 87 ? 6.008 -8.042 -12.991 1.00 83.56 87 TYR A C 1
ATOM 710 O O . TYR A 1 87 ? 4.857 -8.176 -12.569 1.00 83.56 87 TYR A O 1
ATOM 718 N N . GLY A 1 88 ? 7.059 -8.572 -12.367 1.00 79.62 88 GLY A N 1
ATOM 719 C CA . GLY A 1 88 ? 6.980 -9.284 -11.090 1.00 79.62 88 GLY A CA 1
ATOM 720 C C . GLY A 1 88 ? 7.373 -8.399 -9.908 1.00 79.62 88 GLY A C 1
ATOM 721 O O . GLY A 1 88 ? 8.143 -7.459 -10.065 1.00 79.62 88 GLY A O 1
ATOM 722 N N . ARG A 1 89 ? 6.883 -8.726 -8.709 1.00 68.00 89 ARG A N 1
ATOM 723 C CA . ARG A 1 89 ? 7.487 -8.265 -7.448 1.00 68.00 89 ARG A CA 1
ATOM 724 C C . ARG A 1 89 ? 8.757 -9.079 -7.180 1.00 68.00 89 ARG A C 1
ATOM 726 O O . ARG A 1 89 ? 8.664 -10.285 -6.929 1.00 68.00 89 ARG A O 1
ATOM 733 N N . SER A 1 90 ? 9.928 -8.451 -7.259 1.00 56.38 90 SER A N 1
ATOM 734 C CA . SER A 1 90 ? 11.197 -9.045 -6.846 1.00 56.38 90 SER A CA 1
ATOM 735 C C . SER A 1 90 ? 11.239 -9.149 -5.320 1.00 56.38 90 SER A C 1
ATOM 737 O O . SER A 1 90 ? 10.704 -8.325 -4.589 1.00 56.38 90 SER A O 1
ATOM 739 N N . LEU A 1 91 ? 11.881 -10.197 -4.803 1.00 48.09 91 LEU A N 1
ATOM 740 C CA . LEU A 1 91 ? 12.167 -10.338 -3.369 1.00 48.09 91 LEU A CA 1
ATOM 741 C C . LEU A 1 91 ? 13.478 -9.629 -2.957 1.00 48.09 91 LEU A C 1
ATOM 743 O O . LEU A 1 91 ? 13.999 -9.899 -1.878 1.00 48.09 91 LEU A O 1
ATOM 747 N N . HIS A 1 92 ? 14.030 -8.743 -3.792 1.00 39.16 92 HIS A N 1
ATOM 748 C CA . HIS A 1 92 ? 15.140 -7.852 -3.426 1.00 39.16 92 HIS A CA 1
ATOM 749 C C . HIS A 1 92 ? 14.538 -6.493 -3.034 1.00 39.16 92 HIS A C 1
ATOM 751 O O . HIS A 1 92 ? 13.853 -5.899 -3.845 1.00 39.16 92 HIS A O 1
ATOM 757 N N . SER A 1 93 ? 14.686 -5.941 -1.831 1.00 39.66 93 SER A N 1
ATOM 758 C CA . SER A 1 93 ? 15.857 -5.921 -0.964 1.00 39.66 93 SER A CA 1
ATOM 759 C C . SER A 1 93 ? 15.453 -5.923 0.517 1.00 39.66 93 SER A C 1
ATOM 761 O O . SER A 1 93 ? 14.635 -5.117 0.951 1.00 39.66 93 SER A O 1
ATOM 763 N N . LEU A 1 94 ? 16.076 -6.797 1.313 1.00 36.62 94 LEU A N 1
ATOM 764 C CA . LEU A 1 94 ? 16.090 -6.727 2.782 1.00 36.62 94 LEU A CA 1
ATOM 765 C C . LEU A 1 94 ? 17.135 -5.721 3.315 1.00 36.62 94 LEU A C 1
ATOM 767 O O . LEU A 1 94 ? 17.442 -5.734 4.503 1.00 36.62 94 LEU A O 1
ATOM 771 N N . TYR A 1 95 ? 17.677 -4.848 2.460 1.00 33.56 95 TYR A N 1
ATOM 772 C CA . TYR A 1 95 ? 18.588 -3.773 2.848 1.00 33.56 95 TYR A CA 1
ATOM 773 C C . TYR A 1 95 ? 18.293 -2.487 2.066 1.00 33.56 95 TYR A C 1
ATOM 775 O O . TYR A 1 95 ? 18.416 -2.443 0.840 1.00 33.56 95 TYR A O 1
ATOM 783 N N . GLY A 1 96 ? 17.911 -1.457 2.814 1.00 36.25 96 GLY A N 1
ATOM 784 C CA . GLY A 1 96 ? 17.623 -0.092 2.383 1.00 36.25 96 GLY A CA 1
ATOM 785 C C . GLY A 1 96 ? 17.046 0.675 3.556 1.00 36.25 96 GLY A C 1
ATOM 786 O O . GLY A 1 96 ? 15.802 0.736 3.635 1.00 36.25 96 GLY A O 1
#

Sequence (96 aa):
MKGLELSRAYFEAYGRELIARFDPEGERISAGLIGYGSECAGYDDELSADHDFEPRFYLWIDEKTEREIGFRLMRAYNALPREFMGYGRSLHSLYG

Foldseek 3Di:
DALLVLQVVLCVVQVVVLCCVLPVVPPFKDKADDDPAPSRVVNDDPVSPPDDNFNDMDIDGDPVSCVVCVVVSVVSRVPRDQDDPRHGDDPDDPPD

Organism: NCBI:txid2840953

pLDDT: mean 80.55, std 19.3, range [33.56, 97.88]